Protein AF-A0A6L5EHN1-F1 (afdb_monomer_lite)

Sequence (93 aa):
EITKKAIQEAFSQPGELDIDRVNAQQARRFLDRVVGYMVSPLLWAKIARGLSAGRVQSVAVKLVVEREREIRAFIPEEYWEIHADLGTAKNAK

Structure (mmCIF, N/CA/C/O backbone):
data_AF-A0A6L5EHN1-F1
#
_entry.id   AF-A0A6L5EHN1-F1
#
loop_
_atom_site.group_PDB
_atom_site.id
_atom_site.type_symbol
_atom_site.label_atom_id
_atom_site.label_alt_id
_atom_site.label_comp_id
_atom_site.label_asym_id
_atom_site.label_entity_id
_atom_site.label_seq_id
_atom_site.pdbx_PDB_ins_code
_atom_site.Cartn_x
_atom_site.Cartn_y
_atom_site.Cartn_z
_atom_site.occupancy
_atom_site.B_iso_or_equiv
_atom_site.auth_seq_id
_atom_site.auth_comp_id
_atom_site.auth_asym_id
_atom_site.auth_atom_id
_atom_site.pdbx_PDB_model_num
ATOM 1 N N . GLU A 1 1 ? -17.857 12.127 10.009 1.00 87.19 1 GLU A N 1
ATOM 2 C CA . GLU A 1 1 ? -17.316 13.498 9.857 1.00 87.19 1 GLU A CA 1
ATOM 3 C C . GLU A 1 1 ? -17.170 14.143 11.232 1.00 87.19 1 GLU A C 1
ATOM 5 O O . GLU A 1 1 ? -17.810 13.671 12.164 1.00 87.19 1 GLU A O 1
ATOM 10 N N . ILE A 1 2 ? -16.332 15.171 11.381 1.00 92.00 2 ILE A N 1
ATOM 11 C CA . ILE A 1 2 ? -16.120 15.855 12.669 1.00 92.00 2 ILE A CA 1
ATOM 12 C C . ILE A 1 2 ? -16.802 17.230 12.610 1.00 92.00 2 ILE A C 1
ATOM 14 O O . ILE A 1 2 ? -16.150 18.250 12.407 1.00 92.00 2 ILE A O 1
ATOM 18 N N . THR A 1 3 ? -18.135 17.247 12.726 1.00 97.06 3 THR A N 1
ATOM 19 C CA . THR A 1 3 ? -18.968 18.466 12.720 1.00 97.06 3 THR A CA 1
ATOM 20 C C . THR A 1 3 ? -19.733 18.598 14.039 1.00 97.06 3 THR A C 1
ATOM 22 O O . THR A 1 3 ? -20.013 17.600 14.704 1.00 97.06 3 THR A O 1
ATOM 25 N N . LYS A 1 4 ? -20.104 19.826 14.438 1.00 95.12 4 LYS A N 1
ATOM 26 C CA . LYS A 1 4 ? -20.868 20.069 15.682 1.00 95.12 4 LYS A CA 1
ATOM 27 C C . LYS A 1 4 ? -22.143 19.219 15.743 1.00 95.12 4 LYS A C 1
ATOM 29 O O . LYS A 1 4 ? -22.435 18.634 16.781 1.00 95.12 4 LYS A O 1
ATOM 34 N N . LYS A 1 5 ? -22.863 19.141 14.620 1.00 96.00 5 LYS A N 1
ATOM 35 C CA . LYS A 1 5 ? -24.086 18.348 14.475 1.00 96.00 5 LYS A CA 1
ATOM 36 C C . LYS A 1 5 ? -23.807 16.848 14.633 1.00 96.00 5 LYS A C 1
ATOM 38 O O . LYS A 1 5 ? -24.415 16.223 15.493 1.00 96.00 5 LYS A O 1
ATOM 43 N N . ALA A 1 6 ? -22.831 16.306 13.897 1.00 93.56 6 ALA A N 1
ATOM 44 C CA . ALA A 1 6 ? -22.496 14.882 13.956 1.00 93.56 6 ALA A CA 1
ATOM 45 C C . ALA A 1 6 ? -22.018 14.433 15.348 1.00 93.56 6 ALA A C 1
ATOM 47 O O . ALA A 1 6 ? -22.327 13.326 15.776 1.00 93.56 6 ALA A O 1
ATOM 48 N N . ILE A 1 7 ? -21.295 15.289 16.079 1.00 93.62 7 ILE A N 1
ATOM 49 C CA . ILE A 1 7 ? -20.875 14.991 17.456 1.00 93.62 7 ILE A CA 1
ATOM 50 C C . ILE A 1 7 ? -22.091 14.930 18.388 1.00 93.62 7 ILE A C 1
ATOM 52 O O . ILE A 1 7 ? -22.223 13.977 19.149 1.00 93.62 7 ILE A O 1
ATOM 56 N N . GLN A 1 8 ? -22.990 15.917 18.323 1.00 95.12 8 GLN A N 1
ATOM 57 C CA . GLN A 1 8 ? -24.199 15.936 19.156 1.00 95.12 8 GLN A CA 1
ATOM 58 C C . GLN A 1 8 ? -25.108 14.728 18.883 1.00 95.12 8 GLN A C 1
ATOM 60 O O . GLN A 1 8 ? -25.644 14.147 19.824 1.00 95.12 8 GLN A O 1
ATOM 65 N N . GLU A 1 9 ? -25.234 14.317 17.621 1.00 93.56 9 GLU A N 1
ATOM 66 C CA . GLU A 1 9 ? -25.967 13.109 17.222 1.00 93.56 9 GLU A CA 1
ATOM 67 C C . GLU A 1 9 ? -25.276 11.821 17.703 1.00 93.56 9 GLU A C 1
ATOM 69 O O . GLU A 1 9 ? -25.940 10.924 18.209 1.00 93.56 9 GLU A O 1
ATOM 74 N N . ALA A 1 10 ? -23.945 11.728 17.642 1.00 92.69 10 ALA A N 1
ATOM 75 C CA . ALA A 1 10 ? -23.220 10.550 18.128 1.00 92.69 10 ALA A CA 1
ATOM 76 C C . ALA A 1 10 ? -23.353 10.339 19.649 1.00 92.69 10 ALA A C 1
ATOM 78 O O . ALA A 1 10 ? -23.353 9.203 20.119 1.00 92.69 10 ALA A O 1
ATOM 79 N N . PHE A 1 11 ? -23.481 11.420 20.426 1.00 94.50 11 PHE A N 1
ATOM 80 C CA . PHE A 1 11 ? -23.734 11.332 21.868 1.00 94.50 11 PHE A CA 1
ATOM 81 C C . PHE A 1 11 ? -25.196 11.023 22.213 1.00 94.50 11 PHE A C 1
ATOM 83 O O . PHE A 1 11 ? -25.450 10.508 23.300 1.00 94.50 11 PHE A O 1
ATOM 90 N N . SER A 1 12 ? -26.154 11.326 21.327 1.00 95.00 12 SER A N 1
ATOM 91 C CA . SER A 1 12 ? -27.568 11.016 21.578 1.00 95.00 12 SER A CA 1
ATOM 92 C C . SER A 1 12 ? -27.870 9.522 21.430 1.00 95.00 12 SER A C 1
ATOM 94 O O . SER A 1 12 ? -28.788 9.021 22.077 1.00 95.00 12 SER A O 1
ATOM 96 N N . GLN A 1 13 ? -27.081 8.808 20.621 1.00 92.88 13 GLN A N 1
ATOM 97 C CA . GLN A 1 13 ? -27.161 7.360 20.426 1.00 92.88 13 GLN A CA 1
ATOM 98 C C . GLN A 1 13 ? -25.748 6.751 20.386 1.00 92.88 13 GLN A C 1
ATOM 100 O O . GLN A 1 13 ? -25.192 6.554 19.301 1.00 92.88 13 GLN A O 1
ATOM 105 N N . PRO A 1 14 ? -25.134 6.463 21.549 1.00 93.00 14 PRO A N 1
ATOM 106 C CA . PRO A 1 14 ? -23.819 5.840 21.584 1.00 93.00 14 PRO A CA 1
ATOM 107 C C . PRO A 1 14 ? -23.879 4.435 20.975 1.00 93.00 14 PRO A C 1
ATOM 109 O O . PRO A 1 14 ? -24.744 3.631 21.314 1.00 93.00 14 PRO A O 1
ATOM 112 N N . GLY A 1 15 ? -22.943 4.142 20.074 1.00 90.38 15 GLY A N 1
ATOM 113 C CA . GLY A 1 15 ? -22.777 2.800 19.527 1.00 90.38 15 GLY A CA 1
ATOM 114 C C . GLY A 1 15 ? -22.140 1.848 20.538 1.00 90.38 15 GLY A C 1
ATOM 115 O O . GLY A 1 15 ? -21.356 2.262 21.394 1.00 90.38 15 GLY A O 1
ATOM 116 N N . GLU A 1 16 ? -22.443 0.560 20.406 1.00 95.31 16 GLU A N 1
ATOM 117 C CA . GLU A 1 16 ? -21.762 -0.486 21.164 1.00 95.31 16 GLU A CA 1
ATOM 118 C C . GLU A 1 16 ? -20.399 -0.832 20.556 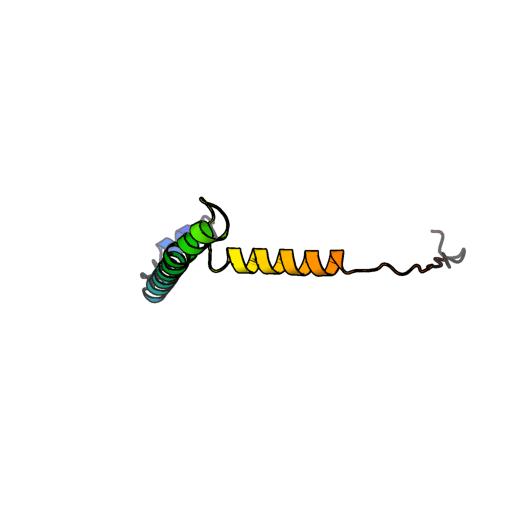1.00 95.31 16 GLU A C 1
ATOM 120 O O . GLU A 1 16 ? -20.101 -0.538 19.392 1.00 95.31 16 GLU A O 1
ATOM 125 N N . LEU A 1 17 ? -19.549 -1.469 21.362 1.00 94.94 17 LEU A N 1
ATOM 126 C CA . LEU A 1 17 ? -18.259 -1.946 20.894 1.00 94.94 17 LEU A CA 1
ATOM 127 C C . LEU A 1 17 ? -18.451 -3.116 19.921 1.00 94.94 17 LEU A C 1
ATOM 129 O O . LEU A 1 17 ? -18.846 -4.211 20.311 1.00 94.94 17 LEU A O 1
ATOM 133 N N . ASP A 1 18 ? -18.086 -2.890 18.664 1.00 97.31 18 ASP A N 1
ATOM 134 C CA . ASP A 1 18 ? -18.048 -3.920 17.629 1.00 97.31 18 ASP A CA 1
ATOM 135 C C . ASP A 1 18 ? -16.835 -4.847 17.846 1.00 97.31 18 ASP A C 1
ATOM 137 O O . ASP A 1 18 ? -15.684 -4.497 17.555 1.00 97.31 18 ASP A O 1
ATOM 141 N N . ILE A 1 19 ? -17.102 -6.034 18.396 1.00 98.06 19 ILE A N 1
ATOM 142 C CA . ILE A 1 19 ? -16.084 -7.041 18.718 1.00 98.06 19 ILE A CA 1
ATOM 143 C C . ILE A 1 19 ? -15.426 -7.608 17.454 1.00 98.06 19 ILE A C 1
ATOM 145 O O . ILE A 1 19 ? -14.227 -7.900 17.473 1.00 98.06 19 ILE A O 1
ATOM 149 N N . ASP A 1 20 ? -16.143 -7.692 16.335 1.00 98.06 20 ASP A N 1
ATOM 150 C CA . ASP A 1 20 ? -15.584 -8.198 15.081 1.00 98.06 20 ASP A CA 1
ATOM 151 C C . ASP A 1 20 ? -14.521 -7.244 14.529 1.00 98.06 20 ASP A C 1
ATOM 153 O O . ASP A 1 20 ? -13.451 -7.680 14.090 1.00 98.06 20 ASP A O 1
ATOM 157 N N . ARG A 1 21 ? -14.737 -5.927 14.644 1.00 97.44 21 ARG A N 1
ATOM 158 C CA . ARG A 1 21 ? -13.711 -4.922 14.311 1.00 97.44 21 ARG A CA 1
ATOM 159 C C . ARG A 1 21 ? -12.480 -5.028 15.202 1.00 97.44 21 ARG A C 1
ATOM 161 O O . ARG A 1 21 ? -11.358 -4.891 14.704 1.00 97.44 21 ARG A O 1
ATOM 168 N N . VAL A 1 22 ? -12.664 -5.275 16.499 1.00 97.94 22 VAL A N 1
ATOM 169 C CA . VAL A 1 22 ? -11.548 -5.480 17.437 1.00 97.94 22 VAL A CA 1
ATOM 170 C C . VAL A 1 22 ? -10.746 -6.717 17.035 1.00 9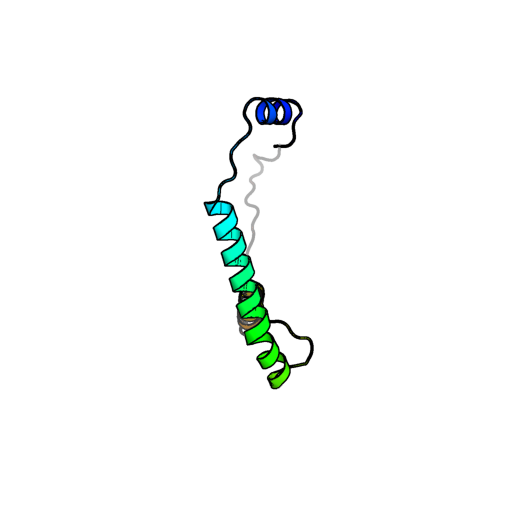7.94 22 VAL A C 1
ATOM 172 O O . VAL A 1 22 ? -9.525 -6.635 16.878 1.00 97.94 22 VAL A O 1
ATOM 175 N N . ASN A 1 23 ? -11.423 -7.837 16.789 1.00 98.31 23 ASN A N 1
ATOM 176 C CA . ASN A 1 23 ? -10.794 -9.094 16.392 1.00 98.31 23 ASN A CA 1
ATOM 177 C C . ASN A 1 23 ? -10.052 -8.964 15.055 1.00 98.31 23 ASN A C 1
ATOM 179 O O . ASN A 1 23 ? -8.916 -9.425 14.932 1.00 98.31 23 ASN A O 1
ATOM 183 N N . ALA A 1 24 ? -10.628 -8.265 14.074 1.00 98.19 24 ALA A N 1
ATOM 184 C CA . ALA A 1 24 ? -9.969 -7.991 12.799 1.00 98.19 24 ALA A CA 1
ATOM 185 C C . ALA A 1 24 ? -8.674 -7.176 12.979 1.00 98.19 24 ALA A C 1
ATOM 187 O O . ALA A 1 24 ? -7.647 -7.474 12.356 1.00 98.19 24 ALA A O 1
ATOM 188 N N . GLN A 1 25 ? -8.685 -6.170 13.861 1.00 98.19 25 GLN A N 1
ATOM 189 C CA . GLN A 1 25 ? -7.497 -5.373 14.175 1.00 98.19 25 GLN A CA 1
ATOM 190 C C . GLN A 1 25 ? -6.418 -6.219 14.862 1.00 98.19 25 GLN A C 1
ATOM 192 O O . GLN A 1 25 ? -5.244 -6.143 14.483 1.00 98.19 25 GLN A O 1
ATOM 197 N N . GLN A 1 26 ? -6.810 -7.056 15.824 1.00 97.94 26 GLN A N 1
ATOM 198 C CA . GLN A 1 26 ? -5.896 -7.952 16.529 1.00 97.94 26 GLN A CA 1
ATOM 199 C C . GLN A 1 26 ? -5.270 -8.976 15.582 1.00 97.94 26 GLN A C 1
ATOM 201 O O . GLN A 1 26 ? -4.051 -9.160 15.607 1.00 97.94 26 GLN A O 1
ATOM 206 N N . ALA A 1 27 ? -6.067 -9.581 14.699 1.00 97.31 27 ALA A N 1
ATOM 207 C CA . ALA A 1 27 ? -5.594 -10.519 13.688 1.00 97.31 27 ALA A CA 1
ATOM 208 C C . ALA A 1 27 ? -4.557 -9.868 12.764 1.00 97.31 27 ALA A C 1
ATOM 210 O O . ALA A 1 27 ? -3.474 -10.420 12.558 1.00 97.31 27 ALA A O 1
ATOM 211 N N . ARG A 1 28 ? -4.830 -8.650 12.274 1.00 97.38 28 ARG A N 1
ATOM 212 C CA . ARG A 1 28 ? -3.869 -7.888 11.463 1.00 97.38 28 ARG A CA 1
ATOM 213 C C . ARG A 1 28 ? -2.571 -7.623 12.223 1.00 97.38 28 ARG A C 1
ATOM 215 O O . ARG A 1 28 ? -1.493 -7.866 11.688 1.00 97.38 28 ARG A O 1
ATOM 222 N N . ARG A 1 29 ? -2.662 -7.164 13.475 1.00 96.44 29 ARG A N 1
ATOM 223 C CA . ARG A 1 29 ? -1.493 -6.873 14.318 1.00 96.44 29 ARG A CA 1
ATOM 224 C C . ARG A 1 29 ? -0.660 -8.122 14.594 1.00 96.44 29 ARG A C 1
ATOM 226 O O . ARG A 1 29 ? 0.568 -8.054 14.579 1.00 96.44 29 ARG A O 1
ATOM 233 N N . PHE A 1 30 ? -1.314 -9.252 14.847 1.00 95.56 30 PHE A N 1
ATOM 234 C CA . PHE A 1 30 ? -0.646 -10.535 15.020 1.00 95.56 30 PHE A CA 1
ATOM 235 C C . PHE A 1 30 ? 0.100 -10.933 13.748 1.00 95.56 30 PHE A C 1
ATOM 237 O O . PHE A 1 30 ? 1.294 -11.219 13.799 1.00 95.56 30 PHE A O 1
ATOM 244 N N . LEU A 1 31 ? -0.579 -10.879 12.607 1.00 93.88 31 LEU A N 1
ATOM 245 C CA . LEU A 1 31 ? -0.024 -11.285 11.328 1.00 93.88 31 LEU A CA 1
ATOM 246 C C . LEU A 1 31 ? 1.162 -10.406 10.896 1.00 93.88 31 LEU A C 1
ATOM 248 O O . LEU A 1 31 ? 2.191 -10.933 10.474 1.00 93.88 31 LEU A O 1
ATOM 252 N N . ASP A 1 32 ? 1.075 -9.085 11.071 1.00 94.81 32 ASP A N 1
ATOM 253 C CA . ASP A 1 32 ? 2.186 -8.178 10.764 1.00 94.81 32 ASP A CA 1
ATOM 254 C C . ASP A 1 32 ? 3.401 -8.455 11.683 1.00 94.81 32 ASP A C 1
ATOM 256 O O . ASP A 1 32 ? 4.548 -8.399 11.234 1.00 94.81 32 ASP A O 1
ATOM 260 N N . ARG A 1 33 ? 3.170 -8.852 12.945 1.00 93.12 33 ARG A N 1
ATOM 261 C CA . ARG A 1 33 ? 4.237 -9.237 13.886 1.00 93.12 33 ARG A CA 1
ATOM 262 C C . ARG A 1 33 ? 4.898 -10.565 13.523 1.00 93.12 33 ARG A C 1
ATOM 264 O O . ARG A 1 33 ? 6.119 -10.661 13.604 1.00 93.12 33 ARG A O 1
ATOM 271 N N . VAL A 1 34 ? 4.119 -11.569 13.115 1.00 91.88 34 VAL A N 1
ATOM 272 C CA . VAL A 1 34 ? 4.650 -12.869 12.672 1.00 91.88 34 VAL A CA 1
ATOM 273 C C . VAL A 1 34 ? 5.570 -12.676 11.471 1.00 91.88 34 VAL A C 1
ATOM 275 O O . VAL A 1 34 ? 6.710 -13.134 11.497 1.00 91.88 34 VAL A O 1
ATOM 278 N N . VAL A 1 35 ? 5.122 -11.931 10.456 1.00 87.38 35 VAL A N 1
ATOM 279 C CA . VAL A 1 35 ? 5.939 -11.657 9.264 1.00 87.38 35 VAL A CA 1
ATOM 280 C C . VAL A 1 35 ? 7.202 -10.880 9.634 1.00 87.38 35 VAL A C 1
ATOM 282 O O . VAL A 1 35 ? 8.297 -11.278 9.241 1.00 87.38 35 VAL A O 1
ATOM 285 N N . GLY A 1 36 ? 7.077 -9.825 10.442 1.00 89.06 36 GLY A N 1
ATOM 286 C CA . GLY A 1 36 ? 8.222 -9.029 10.875 1.00 89.06 36 GLY A CA 1
ATOM 287 C C . GLY A 1 36 ? 9.269 -9.850 11.631 1.00 89.06 36 GLY A C 1
ATOM 288 O O . GLY A 1 36 ? 10.449 -9.805 11.286 1.00 89.06 36 GLY A O 1
ATOM 289 N N . TYR A 1 37 ? 8.860 -10.629 12.633 1.00 90.69 37 TYR A N 1
ATOM 290 C CA . TYR A 1 37 ? 9.793 -11.362 13.496 1.00 90.69 37 TYR A CA 1
ATOM 291 C C . TYR A 1 37 ? 10.356 -12.629 12.863 1.00 90.69 37 TYR A C 1
ATOM 293 O O . TYR A 1 37 ? 11.498 -12.973 13.150 1.00 90.69 37 TYR A O 1
ATOM 301 N N . MET A 1 38 ? 9.606 -13.312 11.997 1.00 90.06 38 MET A N 1
ATOM 302 C CA . MET A 1 38 ? 10.102 -14.532 11.356 1.00 90.06 38 MET A CA 1
ATOM 303 C C . MET A 1 38 ? 10.970 -14.247 10.132 1.00 90.06 38 MET A C 1
ATOM 305 O O . MET A 1 38 ? 11.939 -14.963 9.893 1.00 90.06 38 MET A O 1
ATOM 309 N N . VAL A 1 39 ? 10.648 -13.212 9.350 1.00 89.25 39 VAL A N 1
ATOM 310 C CA . VAL A 1 39 ? 11.320 -12.972 8.063 1.00 89.25 39 VAL A CA 1
ATOM 311 C C . VAL A 1 39 ? 12.525 -12.036 8.207 1.00 89.25 39 VAL A C 1
ATOM 313 O O . VAL A 1 39 ? 13.528 -12.231 7.523 1.00 89.25 39 VAL A O 1
ATOM 316 N N . SER A 1 40 ? 12.497 -11.060 9.121 1.00 91.38 40 SER A N 1
ATOM 317 C CA . SER A 1 40 ? 13.624 -10.121 9.286 1.00 91.38 40 SER A CA 1
ATOM 318 C C . SER A 1 40 ? 14.957 -10.793 9.669 1.00 91.38 40 SER A C 1
ATOM 320 O O . SER A 1 40 ? 15.974 -10.418 9.084 1.00 91.38 40 SER A O 1
ATOM 322 N N . PRO A 1 41 ? 15.007 -11.826 10.541 1.00 92.44 41 PRO A N 1
ATOM 323 C CA . PRO A 1 41 ? 16.256 -12.539 10.829 1.00 92.44 41 PRO A CA 1
ATOM 324 C C . PRO A 1 41 ? 16.897 -13.169 9.587 1.00 92.44 41 PRO A C 1
ATOM 326 O O . PRO A 1 41 ? 18.122 -13.171 9.455 1.00 92.44 41 PRO A O 1
ATOM 329 N N . LEU A 1 42 ? 16.082 -13.655 8.643 1.00 93.00 42 LEU A N 1
ATOM 330 C CA . LEU A 1 42 ? 16.578 -14.199 7.380 1.00 93.00 42 LEU A CA 1
ATOM 331 C C . LEU A 1 42 ? 17.235 -13.107 6.524 1.00 93.00 42 LEU A C 1
ATOM 333 O O . LEU A 1 42 ? 18.298 -13.339 5.949 1.00 93.00 42 LEU A O 1
ATOM 337 N N . LEU A 1 43 ? 16.646 -11.907 6.477 1.00 92.25 43 LEU A N 1
ATOM 338 C CA . LEU A 1 43 ? 17.230 -10.766 5.766 1.00 92.25 43 LEU A CA 1
ATOM 339 C C . LEU A 1 43 ? 18.570 -10.342 6.372 1.00 92.25 43 LEU A C 1
ATOM 341 O O . LEU A 1 43 ? 19.498 -10.020 5.632 1.00 92.25 43 LEU A O 1
ATOM 345 N N . TRP A 1 4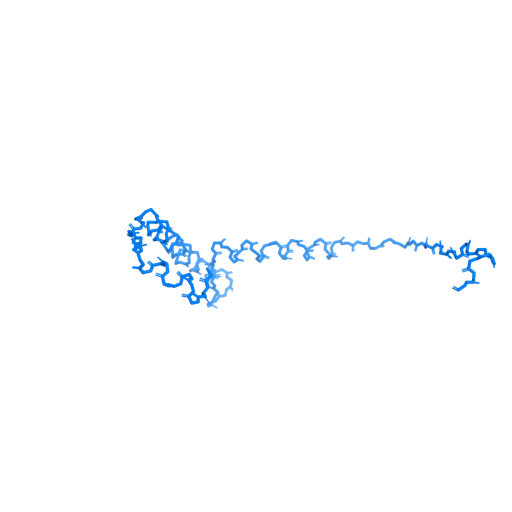4 ? 18.709 -10.391 7.698 1.00 94.19 44 TRP A N 1
ATOM 346 C CA . TRP A 1 44 ? 19.981 -10.088 8.361 1.00 94.19 44 TRP A CA 1
ATOM 347 C C . TRP A 1 44 ? 21.059 -11.114 8.045 1.00 94.19 44 TRP A C 1
ATOM 349 O O . TRP A 1 44 ? 22.214 -10.746 7.853 1.00 94.19 44 TRP A O 1
ATOM 359 N N . ALA A 1 45 ? 20.679 -12.391 7.987 1.00 93.50 45 ALA A N 1
ATOM 360 C CA . ALA A 1 45 ? 21.598 -13.479 7.691 1.00 93.50 45 ALA A CA 1
ATOM 361 C C . ALA A 1 45 ? 22.042 -13.510 6.219 1.00 93.50 45 ALA A C 1
ATOM 363 O O . ALA A 1 45 ? 23.123 -14.016 5.929 1.00 93.50 45 ALA A O 1
ATOM 364 N N . LYS A 1 46 ? 21.208 -13.029 5.286 1.00 94.50 46 LYS A N 1
ATOM 365 C CA . LYS A 1 46 ? 21.437 -13.185 3.838 1.00 94.50 46 LYS A CA 1
ATOM 366 C C . LYS A 1 46 ? 21.743 -11.899 3.079 1.00 94.50 46 LYS A C 1
ATOM 368 O O . LYS A 1 46 ? 22.290 -11.993 1.987 1.00 94.50 46 LYS A O 1
ATOM 373 N N . ILE A 1 47 ? 21.376 -10.735 3.610 1.00 93.44 47 ILE A N 1
ATOM 374 C CA . ILE A 1 47 ? 21.487 -9.458 2.896 1.00 93.44 47 ILE A CA 1
ATOM 375 C C . ILE A 1 47 ? 22.262 -8.445 3.739 1.00 93.44 47 ILE A C 1
ATOM 377 O O . ILE A 1 47 ? 23.421 -8.169 3.450 1.00 93.44 47 ILE A O 1
ATOM 381 N N . ALA A 1 48 ? 21.638 -7.885 4.777 1.00 92.44 48 ALA A N 1
ATOM 382 C CA . ALA A 1 48 ? 22.262 -6.887 5.640 1.00 92.44 48 ALA A CA 1
ATOM 383 C C . ALA A 1 48 ? 21.530 -6.778 6.980 1.00 92.44 48 ALA A C 1
ATOM 385 O O . ALA A 1 48 ? 20.304 -6.917 7.063 1.00 92.44 48 ALA A O 1
ATOM 386 N N . ARG A 1 49 ? 22.285 -6.490 8.045 1.00 91.00 49 ARG A N 1
ATOM 387 C CA . ARG A 1 49 ? 21.710 -6.200 9.365 1.00 91.00 49 ARG A CA 1
ATOM 388 C C . ARG A 1 49 ? 20.849 -4.935 9.310 1.00 91.00 49 ARG A C 1
ATOM 390 O O . ARG A 1 49 ? 21.157 -4.004 8.575 1.00 91.00 49 ARG A O 1
ATOM 397 N N . GLY A 1 50 ? 19.785 -4.904 10.111 1.00 88.12 50 GLY A N 1
ATOM 398 C CA . GLY A 1 50 ? 18.880 -3.751 10.214 1.00 88.12 50 GLY A CA 1
ATOM 399 C C . GLY A 1 50 ? 17.769 -3.704 9.161 1.00 88.12 50 GLY A C 1
ATOM 400 O O . GLY A 1 50 ? 16.900 -2.842 9.242 1.00 88.12 50 GLY A O 1
ATOM 401 N N . LEU A 1 51 ? 17.744 -4.643 8.211 1.00 91.75 51 LEU A N 1
ATOM 402 C CA . LEU A 1 51 ? 16.639 -4.771 7.261 1.00 91.75 51 LEU A CA 1
ATOM 403 C C . LEU A 1 51 ? 15.385 -5.342 7.925 1.00 91.75 51 LEU A C 1
ATOM 405 O O . LEU A 1 51 ? 15.465 -6.163 8.836 1.00 91.75 51 LEU A O 1
ATOM 409 N N . SER A 1 52 ? 14.218 -4.937 7.439 1.00 90.94 52 SER A N 1
ATOM 410 C CA . SER A 1 52 ? 12.935 -5.459 7.894 1.00 90.94 52 SER A CA 1
ATOM 411 C C . SER A 1 52 ? 12.137 -6.019 6.725 1.00 90.94 52 SER A C 1
ATOM 413 O O . SER A 1 52 ? 12.212 -5.536 5.594 1.00 90.94 52 SER A O 1
ATOM 415 N N . ALA A 1 53 ? 11.381 -7.074 7.007 1.00 90.81 53 ALA A N 1
ATOM 416 C CA . ALA A 1 53 ? 10.364 -7.591 6.108 1.00 90.81 53 ALA A CA 1
ATOM 417 C C . ALA A 1 53 ? 8.987 -7.217 6.646 1.00 90.81 53 ALA A C 1
ATOM 419 O O . ALA A 1 53 ? 8.702 -7.368 7.833 1.00 90.81 53 ALA A O 1
ATOM 420 N N . GLY A 1 54 ? 8.116 -6.767 5.751 1.00 92.31 54 GLY A N 1
ATOM 421 C CA . GLY A 1 54 ? 6.742 -6.423 6.078 1.00 92.31 54 GLY A CA 1
ATOM 422 C C . GLY A 1 54 ? 5.823 -6.979 5.010 1.00 92.31 54 GLY A C 1
ATOM 423 O O . GLY A 1 54 ? 6.104 -6.839 3.822 1.00 92.31 54 GLY A O 1
ATOM 424 N N . ARG A 1 55 ? 4.700 -7.576 5.422 1.00 93.88 55 ARG A N 1
ATOM 425 C CA . ARG A 1 55 ? 3.769 -8.239 4.496 1.00 93.88 55 ARG A CA 1
ATOM 426 C C . ARG A 1 55 ? 3.385 -7.354 3.306 1.00 93.88 55 ARG A C 1
ATOM 428 O O . ARG A 1 55 ? 3.354 -7.835 2.183 1.00 93.88 55 ARG A O 1
ATOM 435 N N . VAL A 1 56 ? 3.080 -6.078 3.554 1.00 95.50 56 VAL A N 1
ATOM 436 C CA . VAL A 1 56 ? 2.671 -5.128 2.501 1.00 95.50 56 VAL A CA 1
ATOM 437 C C . VAL A 1 56 ? 3.874 -4.411 1.888 1.00 95.50 56 VAL A C 1
ATOM 439 O O . VAL A 1 56 ? 3.949 -4.273 0.671 1.00 95.50 56 VAL A O 1
ATOM 442 N N . GLN A 1 57 ? 4.839 -3.993 2.711 1.00 93.50 57 GLN A N 1
ATOM 443 C CA . GLN A 1 57 ? 6.011 -3.238 2.253 1.00 93.50 57 GLN A CA 1
ATOM 444 C C . GLN A 1 57 ? 6.849 -4.031 1.245 1.00 93.50 57 GLN A C 1
ATOM 446 O O . GLN A 1 57 ? 7.224 -3.491 0.209 1.00 93.50 57 GLN A O 1
ATOM 451 N N . SER A 1 58 ? 7.093 -5.320 1.497 1.00 92.19 58 SER A N 1
ATOM 452 C CA . SER A 1 58 ? 7.892 -6.158 0.599 1.00 92.19 58 SER A CA 1
ATOM 453 C C . SER A 1 58 ? 7.218 -6.363 -0.764 1.00 92.19 58 SER A C 1
ATOM 455 O O . SER A 1 58 ? 7.907 -6.392 -1.780 1.00 92.19 58 SER A O 1
ATOM 457 N N . VAL A 1 59 ? 5.882 -6.438 -0.813 1.00 95.44 59 VAL A N 1
ATOM 458 C CA . VAL A 1 59 ? 5.127 -6.509 -2.078 1.00 95.44 59 VAL A CA 1
ATOM 459 C C . VAL A 1 59 ? 5.184 -5.176 -2.822 1.00 95.44 59 VAL A C 1
ATOM 461 O O . VAL A 1 59 ? 5.419 -5.165 -4.025 1.00 95.44 59 VAL A O 1
ATOM 464 N N . ALA A 1 60 ? 5.037 -4.049 -2.122 1.00 97.25 60 ALA A N 1
ATOM 465 C CA . ALA A 1 60 ? 5.159 -2.730 -2.741 1.00 97.25 60 ALA A CA 1
ATOM 466 C C . ALA A 1 60 ? 6.554 -2.516 -3.356 1.00 97.25 60 ALA A C 1
ATOM 468 O O . ALA A 1 60 ? 6.664 -2.091 -4.502 1.00 97.25 60 ALA A O 1
ATOM 469 N N . VAL A 1 61 ? 7.617 -2.887 -2.632 1.00 96.25 61 VAL A N 1
ATOM 470 C CA . VAL A 1 61 ? 8.992 -2.850 -3.154 1.00 96.25 61 VAL A CA 1
ATOM 471 C C . VAL A 1 61 ? 9.136 -3.754 -4.375 1.00 96.25 61 VAL A C 1
ATOM 473 O O . VAL A 1 61 ? 9.742 -3.341 -5.360 1.00 96.25 61 VAL A O 1
ATOM 476 N N . LYS A 1 62 ? 8.550 -4.958 -4.351 1.00 96.00 62 LYS A N 1
ATOM 477 C CA . LYS A 1 62 ? 8.557 -5.865 -5.505 1.00 96.00 62 LYS A CA 1
ATOM 478 C C . LYS A 1 62 ? 7.958 -5.200 -6.749 1.00 96.00 62 LYS A C 1
ATOM 480 O O . LYS A 1 62 ? 8.611 -5.226 -7.783 1.00 96.00 62 LYS A O 1
ATOM 485 N N . LEU A 1 63 ? 6.790 -4.561 -6.639 1.00 97.94 63 LEU A N 1
ATOM 486 C CA . LEU A 1 63 ? 6.137 -3.891 -7.773 1.00 97.94 63 LEU A CA 1
ATOM 487 C C . LEU A 1 63 ? 7.010 -2.780 -8.377 1.00 97.94 63 LEU A C 1
ATOM 489 O O . LEU A 1 63 ? 7.116 -2.665 -9.595 1.00 97.94 63 LEU A O 1
ATOM 493 N N . VAL A 1 64 ? 7.673 -1.985 -7.531 1.00 98.00 64 VAL A N 1
ATOM 494 C CA . VAL A 1 64 ? 8.600 -0.936 -7.990 1.00 98.00 64 VAL A CA 1
ATOM 495 C C . VAL A 1 64 ? 9.803 -1.548 -8.708 1.00 98.00 64 VAL A C 1
ATOM 497 O O . VAL A 1 64 ? 10.176 -1.094 -9.785 1.00 98.00 64 VAL A O 1
ATOM 500 N N . VAL A 1 65 ? 10.394 -2.602 -8.139 1.00 98.19 65 VAL A N 1
ATOM 501 C CA . VAL A 1 65 ? 11.540 -3.300 -8.737 1.00 98.19 65 VAL A CA 1
ATOM 502 C C . VAL A 1 65 ? 11.163 -3.966 -10.062 1.00 98.19 65 VAL A C 1
ATOM 504 O O . VAL A 1 65 ? 11.975 -3.978 -10.982 1.00 98.19 65 VAL A O 1
ATOM 507 N 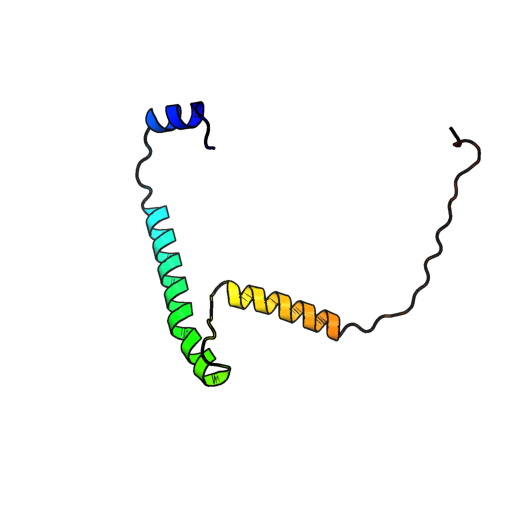N . GLU A 1 66 ? 9.954 -4.513 -10.183 1.00 98.25 66 GLU A N 1
ATOM 508 C CA . GLU A 1 66 ? 9.451 -5.098 -11.431 1.00 98.25 66 GLU A CA 1
ATOM 509 C C . GLU A 1 66 ? 9.310 -4.038 -12.525 1.00 98.25 66 GLU A C 1
ATOM 511 O O . GLU A 1 66 ? 9.871 -4.216 -13.604 1.00 98.25 66 GLU A O 1
ATOM 516 N N . ARG A 1 67 ? 8.693 -2.889 -12.227 1.00 98.25 67 ARG A N 1
ATOM 517 C CA . ARG A 1 67 ? 8.621 -1.766 -13.174 1.00 98.25 67 ARG A CA 1
ATOM 518 C C . ARG A 1 67 ? 10.004 -1.260 -13.584 1.00 98.25 67 ARG A C 1
ATOM 520 O O . ARG A 1 67 ? 10.250 -1.006 -14.756 1.00 98.25 67 ARG A O 1
ATOM 527 N N . GLU A 1 68 ? 10.923 -1.121 -12.638 1.00 98.31 68 GLU A N 1
ATOM 528 C CA . GLU A 1 68 ? 12.288 -0.682 -12.939 1.00 98.31 68 GLU A CA 1
ATOM 529 C C . GLU A 1 68 ? 13.015 -1.675 -13.864 1.00 98.31 68 GLU A C 1
ATOM 531 O O . GLU A 1 68 ? 13.774 -1.273 -14.744 1.00 98.31 68 GLU A O 1
ATOM 536 N N . ARG A 1 69 ? 12.764 -2.982 -13.716 1.00 98.25 69 ARG A N 1
ATOM 537 C CA . ARG A 1 69 ? 13.297 -3.999 -14.637 1.00 98.25 69 ARG A CA 1
ATOM 538 C C . ARG A 1 69 ? 12.711 -3.865 -16.040 1.00 98.25 69 ARG A C 1
ATOM 540 O O . ARG A 1 69 ? 13.471 -3.992 -16.993 1.00 98.25 69 ARG A O 1
ATOM 547 N N . GLU A 1 70 ? 11.412 -3.592 -16.163 1.00 98.19 70 GLU A N 1
ATOM 548 C CA . GLU A 1 70 ? 10.764 -3.317 -17.456 1.00 98.19 70 GLU A CA 1
ATOM 549 C C . GLU A 1 70 ? 11.401 -2.101 -18.139 1.00 98.19 70 GLU A C 1
ATOM 551 O O . GLU A 1 70 ? 11.780 -2.184 -19.302 1.00 98.19 70 GLU A O 1
ATOM 556 N N . ILE A 1 71 ? 11.602 -1.003 -17.399 1.00 97.75 71 ILE A N 1
ATOM 557 C CA . ILE A 1 71 ? 12.243 0.219 -17.910 1.00 97.75 71 ILE A CA 1
ATOM 558 C C . ILE A 1 71 ? 13.673 -0.066 -18.381 1.00 97.75 71 ILE A C 1
ATOM 560 O O . ILE A 1 71 ? 14.065 0.373 -19.455 1.00 97.75 71 ILE A O 1
ATOM 564 N N . ARG A 1 72 ? 14.460 -0.825 -17.611 1.00 97.81 72 ARG A N 1
ATOM 565 C CA . ARG A 1 72 ? 15.841 -1.179 -17.989 1.00 97.81 72 ARG A CA 1
ATOM 566 C C . ARG A 1 72 ? 15.928 -2.113 -19.191 1.00 97.81 72 ARG A C 1
ATOM 568 O O . ARG A 1 72 ? 16.950 -2.116 -19.868 1.00 97.81 72 ARG A O 1
ATOM 575 N N . ALA A 1 73 ? 14.904 -2.934 -19.409 1.00 97.75 73 ALA A N 1
ATOM 576 C CA . ALA A 1 73 ? 14.819 -3.840 -20.549 1.00 97.75 73 ALA A CA 1
ATOM 577 C C . ALA A 1 73 ? 14.222 -3.171 -21.799 1.00 97.75 73 ALA A C 1
ATOM 579 O O . ALA A 1 73 ? 14.277 -3.755 -22.879 1.00 97.75 73 ALA A O 1
ATOM 580 N N . PHE A 1 74 ? 13.644 -1.974 -21.664 1.00 97.81 74 PHE A N 1
ATOM 581 C CA . PHE A 1 74 ? 13.044 -1.242 -22.769 1.00 97.81 74 PHE A CA 1
ATOM 582 C C . PHE A 1 74 ? 14.121 -0.737 -23.736 1.00 97.81 74 PHE A C 1
ATOM 584 O O . PHE A 1 74 ? 15.024 0.007 -23.355 1.00 97.81 74 PHE A O 1
ATOM 591 N N . ILE A 1 75 ? 14.000 -1.132 -25.003 1.00 97.38 75 ILE A N 1
ATOM 592 C CA . ILE A 1 75 ? 14.826 -0.641 -26.106 1.00 97.38 75 ILE A CA 1
ATOM 593 C C . ILE A 1 75 ? 13.942 0.330 -26.899 1.00 97.38 75 ILE A C 1
ATOM 595 O O . ILE A 1 75 ? 12.961 -0.122 -27.489 1.00 97.38 75 ILE A O 1
ATOM 599 N N . PRO A 1 76 ? 14.220 1.647 -26.880 1.00 95.56 76 PRO A N 1
ATOM 600 C CA . PRO A 1 76 ? 13.395 2.621 -27.583 1.00 95.56 76 PRO A CA 1
ATOM 601 C C . PRO A 1 76 ? 13.515 2.447 -29.097 1.00 95.56 76 PRO A C 1
ATOM 603 O O . PRO A 1 76 ? 14.612 2.267 -29.626 1.00 95.56 76 PRO A O 1
ATOM 606 N N . GLU A 1 77 ? 12.385 2.570 -29.785 1.00 96.81 77 GLU A N 1
ATOM 607 C CA . GLU A 1 77 ? 12.311 2.599 -31.244 1.00 96.81 77 GLU A CA 1
ATOM 608 C C . GLU A 1 77 ? 12.008 4.027 -31.706 1.00 96.81 77 GLU A C 1
ATOM 610 O O . GLU A 1 77 ? 11.147 4.709 -31.145 1.00 96.81 77 GLU A O 1
ATOM 615 N N . GLU A 1 78 ? 12.750 4.501 -32.706 1.00 95.62 78 GLU A N 1
ATOM 616 C CA . GLU A 1 78 ? 12.564 5.839 -33.261 1.00 95.62 78 GLU A CA 1
ATOM 617 C C . GLU A 1 78 ? 11.294 5.899 -34.115 1.00 95.62 78 GLU A C 1
ATOM 619 O O . GLU A 1 78 ? 11.060 5.043 -34.970 1.00 95.62 78 GLU A O 1
ATOM 624 N N . T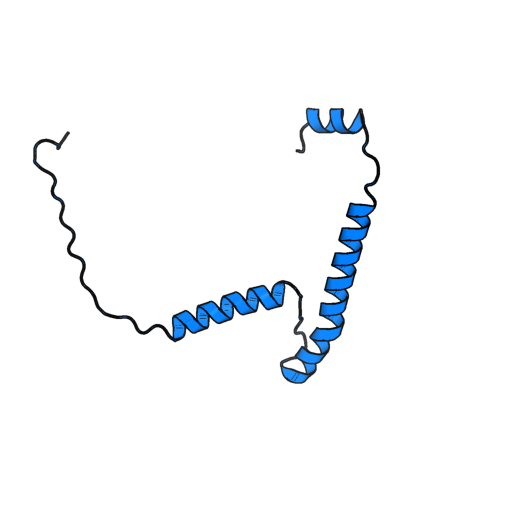YR A 1 79 ? 10.494 6.945 -33.918 1.00 95.88 79 TYR A N 1
ATOM 625 C CA . TYR A 1 79 ? 9.327 7.233 -34.739 1.00 95.88 79 TYR A CA 1
ATOM 626 C C . TYR A 1 79 ? 9.122 8.745 -34.880 1.00 95.88 79 TYR A C 1
ATOM 628 O O . TYR A 1 79 ? 9.632 9.536 -34.087 1.00 95.88 79 TYR A O 1
ATOM 636 N N . TRP A 1 80 ? 8.370 9.137 -35.907 1.00 96.81 80 TRP A N 1
ATOM 637 C CA . TRP A 1 80 ? 8.091 10.534 -36.230 1.00 96.81 80 TRP A CA 1
ATOM 638 C C . TRP A 1 80 ? 6.583 10.783 -36.215 1.00 96.81 80 TRP A C 1
ATOM 640 O O . TRP A 1 80 ? 5.819 10.027 -36.814 1.00 96.81 80 TRP A O 1
ATOM 650 N N . GLU A 1 81 ? 6.157 11.862 -35.559 1.00 95.56 81 GLU A N 1
ATOM 651 C CA . GLU A 1 81 ? 4.777 12.354 -35.597 1.00 95.56 81 GLU A CA 1
ATOM 652 C C . GLU A 1 81 ? 4.710 13.650 -36.406 1.00 95.56 81 GLU A C 1
ATOM 654 O O . GLU A 1 81 ? 5.548 14.539 -36.248 1.00 95.56 81 GLU A O 1
ATOM 659 N N . ILE A 1 82 ? 3.696 13.774 -37.264 1.00 94.88 82 ILE A N 1
ATOM 660 C CA . ILE A 1 82 ? 3.428 14.999 -38.022 1.00 94.88 82 ILE A CA 1
ATOM 661 C C . ILE A 1 82 ? 2.160 15.626 -37.453 1.00 94.88 82 ILE A C 1
ATOM 663 O O . ILE A 1 82 ? 1.073 15.061 -37.566 1.00 94.88 82 ILE A O 1
ATOM 667 N N . HIS A 1 83 ? 2.310 16.809 -36.865 1.00 94.00 83 HIS A N 1
ATOM 668 C CA . HIS A 1 83 ? 1.207 17.612 -36.341 1.00 94.00 83 HIS A CA 1
ATOM 669 C C . HIS A 1 83 ? 0.859 18.718 -37.344 1.00 94.00 83 HIS A C 1
ATOM 671 O O . HIS A 1 83 ? 1.758 19.357 -37.893 1.00 94.00 83 HIS A O 1
ATOM 677 N N . ALA A 1 84 ? -0.432 18.939 -37.607 1.00 93.00 84 ALA A N 1
ATOM 678 C CA . ALA A 1 84 ? -0.905 19.972 -38.528 1.00 93.00 84 ALA A CA 1
ATOM 679 C C . ALA A 1 84 ? -2.120 20.711 -37.956 1.00 93.00 84 ALA A C 1
ATOM 681 O O . ALA A 1 84 ? -3.135 20.094 -37.630 1.00 93.00 84 ALA A O 1
ATOM 682 N N . ASP A 1 85 ? -2.037 22.039 -37.908 1.00 85.94 85 ASP A N 1
ATOM 683 C CA . ASP A 1 85 ? -3.170 22.897 -37.571 1.00 85.94 85 ASP A CA 1
ATOM 684 C C . ASP A 1 85 ? -4.035 23.127 -38.813 1.00 85.94 85 ASP A C 1
ATOM 686 O O . ASP A 1 85 ? -3.709 23.913 -39.702 1.00 85.94 85 ASP A O 1
ATOM 690 N N . LEU A 1 86 ? -5.174 22.438 -38.872 1.00 87.00 86 LEU A N 1
ATOM 691 C CA . LEU A 1 86 ? -6.116 22.495 -39.999 1.00 87.00 86 LEU A CA 1
ATOM 692 C C . LEU A 1 86 ? -7.178 23.597 -39.832 1.00 87.00 86 LEU A C 1
ATOM 694 O O . LEU A 1 86 ? -8.279 23.516 -40.384 1.00 87.00 86 LEU A O 1
ATOM 698 N N . GLY A 1 87 ? -6.864 24.629 -39.046 1.00 83.25 87 GLY A N 1
ATOM 699 C CA . GLY A 1 87 ? -7.739 25.774 -38.836 1.00 83.25 87 GLY A CA 1
ATOM 700 C C . GLY A 1 87 ? -8.009 26.506 -40.150 1.00 83.25 87 GLY A C 1
ATOM 701 O O . GLY A 1 87 ? -7.094 26.981 -40.815 1.00 83.25 87 GLY A O 1
ATOM 702 N N . THR A 1 88 ? -9.281 26.626 -40.528 1.00 79.00 88 THR A N 1
ATOM 703 C CA . THR A 1 88 ? -9.683 27.495 -41.643 1.00 79.00 88 THR A CA 1
ATOM 704 C C . THR A 1 88 ? -9.953 28.913 -41.133 1.00 79.00 88 THR A C 1
ATOM 706 O O . THR A 1 88 ? 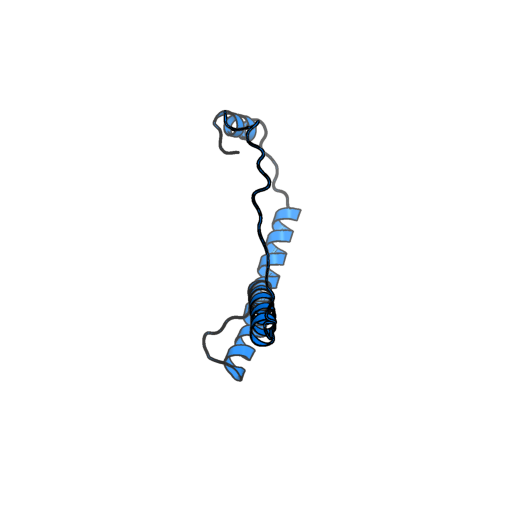-10.435 29.098 -40.014 1.00 79.00 88 THR A O 1
ATOM 709 N N . ALA A 1 89 ? -9.714 29.929 -41.971 1.00 70.44 89 ALA A N 1
ATOM 710 C CA . ALA A 1 89 ? -9.864 31.353 -41.630 1.00 70.44 89 ALA A CA 1
ATOM 711 C C . ALA A 1 89 ? -11.276 31.787 -41.156 1.00 70.44 89 ALA A C 1
ATOM 713 O O . ALA A 1 89 ? -11.470 32.942 -40.791 1.00 70.44 89 ALA A O 1
ATOM 714 N N . LYS A 1 90 ? -12.274 30.889 -41.140 1.00 60.69 90 LYS A N 1
ATOM 715 C CA . LYS A 1 90 ? -13.629 31.169 -40.635 1.00 60.69 90 LYS A CA 1
ATOM 716 C C . LYS A 1 90 ? -13.781 31.092 -39.112 1.00 60.69 90 LYS A C 1
ATOM 718 O O . LYS A 1 90 ? -14.794 31.572 -38.616 1.00 60.69 90 LYS A O 1
ATOM 723 N N . ASN A 1 91 ? -12.802 30.546 -38.385 1.00 56.56 91 ASN A N 1
ATOM 724 C CA . ASN A 1 91 ? -12.843 30.435 -36.919 1.00 56.56 91 ASN A CA 1
ATOM 725 C C . ASN A 1 91 ? -11.783 31.292 -36.203 1.00 56.56 91 ASN A C 1
ATOM 727 O O . ASN A 1 91 ? -11.447 31.016 -35.056 1.00 56.56 91 ASN A O 1
ATOM 731 N N . ALA A 1 92 ? -11.280 32.349 -36.847 1.00 55.91 92 ALA A N 1
ATOM 732 C CA . ALA A 1 92 ? -10.629 33.444 -36.134 1.00 55.91 92 ALA A CA 1
ATOM 733 C C . ALA A 1 92 ? -11.721 34.385 -35.590 1.00 55.91 92 ALA A C 1
ATOM 735 O O . ALA A 1 92 ? -12.173 35.296 -36.287 1.00 55.91 92 ALA A O 1
ATOM 736 N N . LYS A 1 93 ? -12.194 34.115 -34.373 1.00 50.34 93 LYS A N 1
ATOM 737 C CA . LYS A 1 93 ? -12.960 35.055 -33.552 1.00 50.34 93 LYS A CA 1
ATOM 738 C C . LYS A 1 93 ? -12.387 35.075 -32.148 1.00 50.34 93 LYS A C 1
ATOM 740 O O . LYS A 1 93 ? -12.137 33.969 -31.625 1.00 50.34 93 LYS A O 1
#

Foldseek 3Di:
DPDPVVVVVCVVDPDDDDVVVVVVVVVVVVVQVCQFVVCQVVCCVPPNPPDTDGPVVVVVVVVVVVVVVVVVPDDDDDDDDDDDDPDDPPPPD

Organism: NCBI:txid2653932

InterPro domains:
  IPR000380 DNA topoisomerase, type IA [PTHR42785] (1-90)
  IPR003601 DNA topoisomerase, type IA, domain 2 [SM00436] (1-81)
  IPR013497 DNA topoisomerase, type IA, central [PF01131] (17-90)
  IPR013497 DNA topoisomerase, type IA, central [PS52039] (18-93)
  IPR013824 DNA topoisomerase, type IA, central region, subdomain 1 [G3DSA:1.10.460.10] (24-72)
  IPR013825 DNA topoisomerase, type IA, central region, subdomain 2 [G3DSA:2.70.20.10] (73-90)
  IPR023405 DNA topoisomerase, type IA, core domain [SSF56712] (1-89)

Radius of gyration: 27.92 Å; chains: 1; bounding box: 50×50×64 Å

pLDDT: mean 92.29, std 8.88, range [50.34, 98.31]

Secondary structure (DSSP, 8-state):
---HHHHHHHHHSPPP--HHHHHHHHHHHHHHHHHHHHHHHHHHHHT-TT----TTHHHHHHHHHHHHHHHHH---------------GGG--